Protein AF-A0A937QEG1-F1 (afdb_monomer_lite)

Foldseek 3Di:
DDPVLLVVLVVLVVVLVVLVVVLPDPDDDDDDPDDDDDDPCLLVVCCVPPNDVVSVVVVVVVVNVVSVVVSVVSCCVSQVDPVSVVVSVVVVVVVVVD

Secondary structure (DSSP, 8-state):
--HHHHHHHHHHHHHHHHHHHHHH--S-PPPPSSPPP--HHHHHHHHHHHHHHHHHHHHHHHHHHHHHHHHHHHHHHHT-SHHHHHHHHHHHHHHTT-

Structure (mmCIF, N/CA/C/O backbone):
data_AF-A0A937QEG1-F1
#
_entry.id   AF-A0A937QEG1-F1
#
loop_
_atom_site.group_PDB
_atom_site.id
_atom_site.type_symbol
_atom_site.label_atom_id
_atom_site.label_alt_id
_atom_site.label_comp_id
_atom_site.label_asym_id
_atom_site.label_entity_id
_atom_site.label_seq_id
_atom_site.pdbx_PDB_ins_code
_atom_site.Cartn_x
_atom_site.Cartn_y
_atom_site.Cartn_z
_atom_site.occupancy
_atom_site.B_iso_or_equiv
_atom_site.auth_seq_id
_atom_site.auth_comp_id
_atom_site.auth_asym_id
_atom_site.auth_atom_id
_atom_site.pdbx_PDB_model_num
ATOM 1 N N . MET A 1 1 ? -18.423 -7.063 17.776 1.00 83.50 1 MET A N 1
ATOM 2 C CA . MET A 1 1 ? -17.177 -7.464 17.111 1.00 83.50 1 MET A CA 1
ATOM 3 C C . MET A 1 1 ? -16.708 -8.728 17.783 1.00 83.50 1 MET A C 1
ATOM 5 O O . MET A 1 1 ? -16.552 -8.719 19.002 1.00 83.50 1 MET A O 1
ATOM 9 N N . ASP A 1 2 ? -16.607 -9.807 17.023 1.00 92.31 2 ASP A N 1
ATOM 10 C CA . ASP A 1 2 ? -15.999 -11.039 17.514 1.00 92.31 2 ASP A CA 1
ATOM 11 C C . ASP A 1 2 ? -14.464 -10.904 17.567 1.00 92.31 2 ASP A C 1
ATOM 13 O O . ASP A 1 2 ? -13.883 -9.916 17.107 1.00 92.31 2 ASP A O 1
ATOM 17 N N . GLU A 1 3 ? -13.802 -11.872 18.198 1.00 93.00 3 GLU A N 1
ATOM 18 C CA . GLU A 1 3 ? -12.354 -11.820 18.419 1.00 93.00 3 GLU A CA 1
ATOM 19 C C . GLU A 1 3 ? -11.556 -11.976 17.113 1.00 93.00 3 GLU A C 1
ATOM 21 O O . GLU A 1 3 ? -10.449 -11.454 16.988 1.00 93.00 3 GLU A O 1
ATOM 26 N N . GLU A 1 4 ? -12.116 -12.656 16.114 1.00 94.31 4 GLU A N 1
ATOM 27 C CA . GLU A 1 4 ? -11.478 -12.857 14.814 1.00 94.31 4 GLU A CA 1
ATOM 28 C C . GLU A 1 4 ? -11.488 -11.559 13.991 1.00 94.31 4 GLU A C 1
ATOM 30 O O . GLU A 1 4 ? -10.447 -11.116 13.499 1.00 94.31 4 GLU A O 1
ATOM 35 N N . GLU A 1 5 ? -12.640 -10.891 13.925 1.00 93.44 5 GLU A N 1
ATOM 36 C CA . GLU A 1 5 ? -12.824 -9.574 13.325 1.00 93.44 5 GLU A C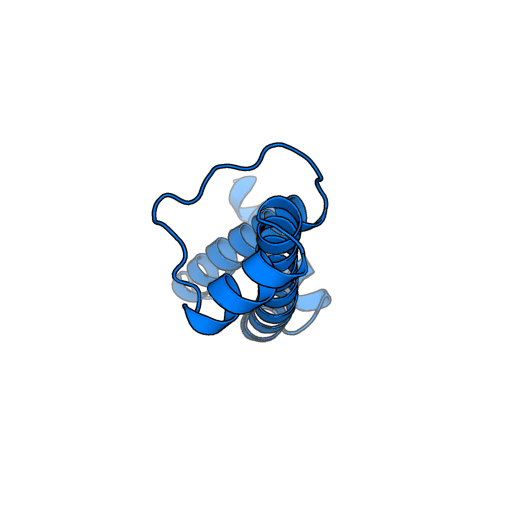A 1
ATOM 37 C C . GLU A 1 5 ? -11.935 -8.532 14.015 1.00 93.44 5 GLU A C 1
ATOM 39 O O . GLU A 1 5 ? -11.279 -7.738 13.334 1.00 93.44 5 GLU A O 1
ATOM 44 N N . TYR A 1 6 ? -11.857 -8.557 15.352 1.00 95.19 6 TYR A N 1
ATOM 45 C CA . TYR A 1 6 ? -10.976 -7.666 16.107 1.00 95.19 6 TYR A CA 1
ATOM 46 C C . TYR A 1 6 ? -9.510 -7.856 15.719 1.00 95.19 6 TYR A C 1
ATOM 48 O O . TYR A 1 6 ? -8.836 -6.885 15.368 1.00 95.19 6 TYR A O 1
ATOM 56 N N . ASN A 1 7 ? -9.015 -9.096 15.753 1.00 95.12 7 ASN A N 1
ATOM 57 C CA . ASN A 1 7 ? -7.618 -9.393 15.449 1.00 95.12 7 ASN A CA 1
ATOM 58 C C . ASN A 1 7 ? -7.259 -8.999 14.014 1.00 95.12 7 ASN A C 1
ATOM 60 O O . ASN A 1 7 ? -6.218 -8.375 13.791 1.00 95.12 7 ASN A O 1
ATOM 64 N N . ARG A 1 8 ? -8.148 -9.277 13.051 1.00 96.44 8 ARG A N 1
ATOM 65 C CA . ARG A 1 8 ? -7.973 -8.854 11.657 1.00 96.44 8 ARG A CA 1
ATOM 66 C C . ARG A 1 8 ? -7.870 -7.331 11.543 1.00 96.44 8 ARG A C 1
ATOM 68 O O . ARG A 1 8 ? -6.874 -6.822 11.026 1.00 96.44 8 ARG A O 1
ATOM 75 N N . LYS A 1 9 ? -8.849 -6.594 12.078 1.00 96.44 9 LYS A N 1
ATOM 76 C CA . LYS A 1 9 ? -8.864 -5.121 12.035 1.00 96.44 9 LYS A CA 1
ATOM 77 C C . LYS A 1 9 ? -7.681 -4.504 12.771 1.00 96.44 9 LYS A C 1
ATOM 79 O O . LYS A 1 9 ? -7.149 -3.490 12.328 1.00 96.44 9 LYS A O 1
ATOM 84 N N . TYR A 1 10 ? -7.224 -5.118 13.860 1.00 96.62 10 TYR A N 1
ATOM 85 C CA . TYR A 1 10 ? -6.062 -4.649 14.609 1.00 96.62 10 TYR A CA 1
ATOM 86 C C . TYR A 1 10 ? -4.769 -4.773 13.796 1.00 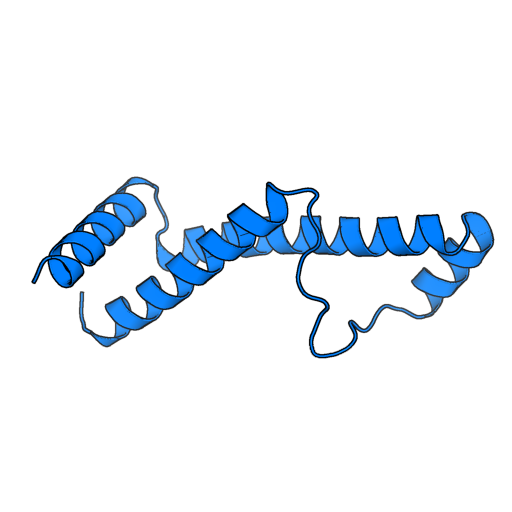96.62 10 TYR A C 1
ATOM 88 O O . TYR A 1 10 ? -3.978 -3.828 13.742 1.00 96.62 10 TYR A O 1
ATOM 96 N N . VAL A 1 11 ? -4.566 -5.900 13.107 1.00 96.88 11 VAL A N 1
ATOM 97 C CA . VAL A 1 11 ? -3.428 -6.079 12.193 1.00 96.88 11 VAL A CA 1
ATOM 98 C C . VAL A 1 11 ? -3.492 -5.066 11.050 1.00 96.88 11 VAL A C 1
ATOM 100 O O . VAL A 1 11 ? -2.499 -4.385 10.785 1.00 96.88 11 VAL A O 1
ATOM 103 N N . HIS A 1 12 ? -4.656 -4.895 10.422 1.00 97.25 12 HIS A N 1
ATOM 104 C CA . HIS A 1 12 ? -4.828 -3.936 9.331 1.00 97.25 12 HIS A CA 1
ATOM 105 C C . HIS A 1 12 ? -4.622 -2.483 9.774 1.00 97.25 12 HIS A C 1
ATOM 107 O O . HIS A 1 12 ? -3.957 -1.725 9.071 1.00 97.25 12 HIS A O 1
ATOM 113 N N . LEU A 1 13 ? -5.074 -2.105 10.972 1.00 96.88 13 LEU A N 1
ATOM 114 C CA . LEU A 1 13 ? -4.795 -0.791 11.557 1.00 96.88 13 LEU A CA 1
ATOM 115 C C . LEU A 1 13 ? -3.286 -0.536 11.688 1.00 96.88 13 LEU A C 1
ATOM 117 O O . LEU A 1 13 ? -2.804 0.549 11.361 1.00 96.88 13 LEU A O 1
ATOM 121 N N . ARG A 1 14 ? -2.523 -1.534 12.153 1.00 96.25 14 ARG A N 1
ATOM 122 C CA . ARG A 1 14 ? -1.061 -1.423 12.284 1.00 96.25 14 ARG A CA 1
ATOM 123 C C . ARG A 1 14 ? -0.368 -1.309 10.929 1.00 96.25 14 ARG A C 1
ATOM 125 O O . ARG A 1 14 ? 0.578 -0.535 10.808 1.00 96.25 14 ARG A O 1
ATOM 132 N N . ILE A 1 15 ? -0.843 -2.051 9.931 1.00 95.94 15 ILE A N 1
ATOM 133 C CA . ILE A 1 15 ? -0.344 -1.966 8.554 1.00 95.94 15 ILE A CA 1
ATOM 134 C C . ILE A 1 15 ? -0.591 -0.563 7.989 1.00 95.94 15 ILE A C 1
ATOM 136 O O . ILE A 1 15 ? 0.356 0.076 7.539 1.00 95.94 15 ILE A O 1
ATOM 140 N N . LEU A 1 16 ? -1.822 -0.047 8.081 1.00 95.81 16 LEU A N 1
ATOM 141 C CA . LEU A 1 16 ? -2.167 1.300 7.613 1.00 95.81 16 LEU A CA 1
ATOM 142 C C . LEU A 1 16 ? -1.302 2.372 8.283 1.00 95.81 16 LEU A C 1
ATOM 144 O O . LEU A 1 16 ? -0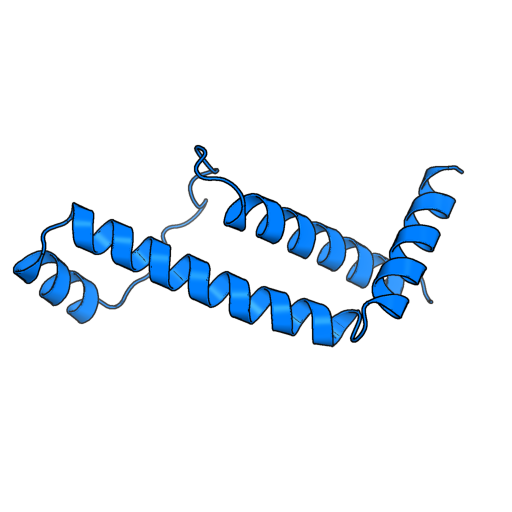.781 3.254 7.603 1.00 95.81 16 LEU A O 1
ATOM 148 N N . LYS A 1 17 ? -1.079 2.257 9.598 1.00 93.88 17 LYS A N 1
ATOM 149 C CA . LYS A 1 17 ? -0.189 3.164 10.330 1.00 93.88 17 LYS A CA 1
ATOM 150 C C . LYS A 1 17 ? 1.249 3.114 9.800 1.00 93.88 17 LYS A C 1
ATOM 152 O O . LYS A 1 17 ? 1.846 4.160 9.573 1.00 93.88 17 LYS A O 1
ATOM 157 N N . SER A 1 18 ? 1.790 1.920 9.566 1.00 92.19 18 SER A N 1
ATOM 158 C CA . SER A 1 18 ? 3.146 1.761 9.027 1.00 92.19 18 SER A CA 1
ATOM 159 C C . SER A 1 18 ? 3.288 2.345 7.617 1.00 92.19 18 SER A C 1
ATOM 161 O O . SER A 1 18 ? 4.304 2.968 7.318 1.00 92.19 18 SER A O 1
ATOM 163 N N . ILE A 1 19 ? 2.273 2.198 6.759 1.00 92.94 19 ILE A N 1
ATOM 164 C CA . ILE A 1 19 ? 2.266 2.810 5.420 1.00 92.94 19 ILE A CA 1
ATOM 165 C C . ILE A 1 19 ? 2.199 4.333 5.525 1.00 92.94 19 ILE A C 1
ATOM 167 O O . ILE A 1 19 ? 2.924 5.024 4.816 1.00 92.94 19 ILE A O 1
ATOM 171 N N . GLN A 1 20 ? 1.368 4.868 6.424 1.00 91.00 20 GLN A N 1
ATOM 172 C CA . GLN A 1 20 ? 1.286 6.309 6.658 1.00 91.00 20 GLN A CA 1
ATOM 173 C C . GLN A 1 20 ? 2.643 6.885 7.090 1.00 91.00 20 GLN A C 1
ATOM 175 O O . GLN A 1 20 ? 3.054 7.929 6.584 1.00 91.00 20 GLN A O 1
ATOM 180 N N . GLU A 1 21 ? 3.359 6.198 7.983 1.00 90.12 21 GLU A N 1
ATOM 181 C CA . GLU A 1 21 ? 4.719 6.564 8.401 1.00 90.12 21 GLU A CA 1
ATOM 182 C C . GLU A 1 21 ? 5.706 6.514 7.222 1.00 90.12 21 GLU A C 1
ATOM 184 O O . GLU A 1 21 ? 6.452 7.474 7.010 1.00 90.12 21 GLU A O 1
ATOM 189 N N . TYR A 1 22 ? 5.657 5.457 6.403 1.00 88.06 22 TYR A N 1
ATOM 190 C CA . TYR A 1 22 ? 6.479 5.320 5.195 1.00 88.06 22 TYR A CA 1
ATOM 191 C C . TYR A 1 22 ? 6.229 6.447 4.181 1.00 88.06 22 TYR A C 1
ATOM 193 O O . TYR A 1 22 ? 7.165 7.016 3.631 1.00 88.06 22 TYR A O 1
ATOM 201 N N . LEU A 1 23 ? 4.967 6.809 3.939 1.00 89.12 23 LEU A N 1
ATOM 202 C CA . LEU A 1 23 ? 4.614 7.853 2.973 1.00 89.12 23 LEU A CA 1
ATOM 203 C C . LEU A 1 23 ? 4.924 9.270 3.476 1.00 89.12 23 LEU A C 1
ATOM 205 O O . LEU A 1 23 ? 5.092 10.163 2.644 1.00 89.12 23 LEU A O 1
ATOM 209 N N . SER A 1 24 ? 4.995 9.476 4.796 1.00 85.69 24 SER A N 1
ATOM 210 C CA . SER A 1 24 ? 5.223 10.791 5.419 1.00 85.69 24 SER A CA 1
ATOM 211 C C . SER A 1 24 ? 6.695 11.124 5.667 1.00 85.69 24 SER A C 1
ATOM 213 O O . SER A 1 24 ? 7.004 12.264 6.007 1.00 85.69 24 SER A O 1
ATOM 215 N N . SER A 1 25 ? 7.599 10.151 5.560 1.00 76.12 25 SER A N 1
ATOM 216 C CA . SER A 1 25 ? 9.011 10.321 5.903 1.00 76.12 25 SER A CA 1
ATOM 217 C C . SER A 1 25 ? 9.914 10.215 4.673 1.00 76.12 25 SER A C 1
ATOM 219 O O . SER A 1 25 ? 9.708 9.376 3.802 1.00 76.12 25 SER A O 1
ATOM 221 N N . ASP A 1 26 ? 10.941 11.067 4.627 1.00 62.91 26 ASP A N 1
ATOM 222 C CA . ASP A 1 26 ? 12.056 10.981 3.667 1.00 62.91 26 ASP A CA 1
ATOM 223 C C . ASP A 1 26 ? 13.271 10.245 4.278 1.00 62.91 26 ASP A C 1
ATOM 225 O O . ASP A 1 26 ? 14.395 10.363 3.798 1.00 62.91 26 ASP A O 1
ATOM 229 N N . SER A 1 27 ? 13.071 9.529 5.392 1.00 56.47 27 SER A N 1
ATOM 230 C CA . SER A 1 27 ? 14.135 8.883 6.170 1.00 56.47 27 SER A CA 1
ATOM 231 C C . SER A 1 27 ? 14.479 7.476 5.680 1.00 56.47 27 SER A C 1
ATOM 233 O O . SER A 1 27 ? 13.635 6.806 5.088 1.00 56.47 27 SER A O 1
ATOM 235 N N . ASP A 1 28 ? 15.677 6.999 6.038 1.00 60.00 28 ASP A N 1
ATOM 236 C CA . ASP A 1 28 ? 16.155 5.631 5.802 1.00 60.00 28 ASP A CA 1
ATOM 237 C C . ASP A 1 28 ? 15.181 4.584 6.364 1.00 60.00 28 ASP A C 1
ATOM 239 O O . ASP A 1 28 ? 15.137 4.293 7.563 1.00 60.00 28 ASP A O 1
ATOM 243 N N . MET A 1 29 ? 14.371 4.025 5.470 1.00 66.50 29 MET A N 1
ATOM 244 C CA . MET A 1 29 ? 13.448 2.937 5.761 1.00 66.50 29 MET A CA 1
ATOM 245 C C . MET A 1 29 ? 14.149 1.584 5.588 1.00 66.50 29 MET A C 1
ATOM 247 O O . MET A 1 29 ? 15.128 1.478 4.845 1.00 66.50 29 MET A O 1
ATOM 251 N N . PRO A 1 30 ? 13.653 0.518 6.241 1.00 70.62 30 PRO A N 1
ATOM 252 C CA . PRO A 1 30 ? 14.230 -0.812 6.098 1.00 70.62 30 PRO A CA 1
ATOM 253 C C . PRO A 1 30 ? 14.233 -1.268 4.633 1.00 70.62 30 PRO A C 1
ATOM 255 O O . PRO A 1 30 ? 13.217 -1.166 3.942 1.00 70.62 30 PRO A O 1
ATOM 258 N N . THR A 1 31 ? 15.355 -1.820 4.164 1.00 70.50 31 THR A N 1
ATOM 259 C CA . THR A 1 31 ? 15.424 -2.471 2.850 1.00 70.50 31 THR A CA 1
ATOM 260 C C . THR A 1 31 ? 14.505 -3.693 2.822 1.00 70.50 31 THR A C 1
ATOM 262 O O . THR A 1 31 ? 14.382 -4.421 3.811 1.00 70.50 31 THR A O 1
ATOM 265 N N . ALA A 1 32 ? 13.866 -3.937 1.677 1.00 73.88 32 ALA A N 1
ATOM 266 C CA . ALA A 1 32 ? 13.030 -5.113 1.487 1.00 73.88 32 ALA A CA 1
ATOM 267 C C . ALA A 1 32 ? 13.810 -6.406 1.780 1.00 73.88 32 ALA A C 1
ATOM 269 O O . ALA A 1 32 ? 14.948 -6.578 1.344 1.00 73.88 32 ALA A O 1
ATOM 270 N N . VAL A 1 33 ? 13.164 -7.340 2.483 1.00 77.81 33 VAL A N 1
ATOM 271 C CA . VAL A 1 33 ? 13.748 -8.654 2.813 1.00 77.81 33 VAL A CA 1
ATOM 272 C C . VAL A 1 33 ? 14.000 -9.486 1.549 1.00 77.81 33 VAL A C 1
ATOM 274 O O . VAL A 1 33 ? 14.912 -10.309 1.517 1.00 77.81 33 VAL A O 1
ATOM 277 N N . TYR A 1 34 ? 13.207 -9.262 0.496 1.00 77.44 34 TYR A N 1
ATOM 278 C CA . TYR A 1 34 ? 13.355 -9.907 -0.805 1.00 77.44 34 TYR A CA 1
ATOM 279 C C . TYR A 1 34 ? 13.283 -8.871 -1.940 1.00 77.44 34 TYR A C 1
ATOM 281 O O . TYR A 1 34 ? 12.481 -7.938 -1.838 1.00 77.44 34 TYR A O 1
ATOM 289 N N . PRO A 1 35 ? 14.072 -9.023 -3.024 1.00 81.69 35 PRO A N 1
ATOM 290 C CA . PRO A 1 35 ? 14.065 -8.083 -4.140 1.00 81.69 35 PRO A CA 1
ATOM 291 C C . PRO A 1 35 ? 12.695 -7.953 -4.811 1.00 81.69 35 PRO A C 1
ATOM 293 O O . PRO A 1 35 ? 12.000 -8.943 -5.056 1.00 81.69 35 PRO A O 1
ATOM 296 N N . ILE A 1 36 ? 12.338 -6.723 -5.177 1.00 82.81 36 ILE A N 1
ATOM 297 C CA . ILE A 1 36 ? 11.155 -6.454 -5.994 1.00 82.81 36 ILE A CA 1
ATOM 298 C C . ILE A 1 36 ? 11.481 -6.822 -7.443 1.00 82.81 36 ILE A C 1
ATOM 300 O O . ILE A 1 36 ? 12.499 -6.401 -7.990 1.00 82.81 36 ILE A O 1
ATOM 304 N N . LYS A 1 37 ? 10.607 -7.612 -8.072 1.00 88.50 37 LYS A N 1
ATOM 305 C CA . LYS A 1 37 ? 10.709 -7.926 -9.501 1.00 88.50 37 LYS A CA 1
ATOM 306 C C . LYS A 1 37 ? 10.078 -6.799 -10.311 1.00 88.50 37 LYS A C 1
ATOM 308 O O . LYS A 1 37 ? 8.926 -6.446 -10.071 1.00 88.50 37 LYS A O 1
ATOM 313 N N . VAL A 1 38 ? 10.822 -6.278 -11.277 1.00 88.88 38 VAL A N 1
ATOM 314 C CA . VAL A 1 38 ? 10.402 -5.186 -12.164 1.00 88.88 38 VAL A CA 1
ATOM 315 C C . VAL A 1 38 ? 10.530 -5.669 -13.614 1.00 88.88 38 VAL A C 1
ATOM 317 O O . VAL A 1 38 ? 11.428 -6.466 -13.880 1.00 88.88 38 VAL A O 1
ATOM 320 N N . PRO A 1 39 ? 9.649 -5.254 -14.545 1.00 93.38 39 PRO A N 1
ATOM 321 C CA . PRO A 1 39 ? 9.759 -5.648 -15.948 1.00 93.38 39 PRO A CA 1
ATOM 322 C C . PRO A 1 39 ? 11.096 -5.237 -16.579 1.00 93.38 39 PRO A C 1
ATOM 324 O O . PRO A 1 39 ? 11.490 -4.073 -16.492 1.00 93.38 39 PRO A O 1
ATOM 327 N N . ASP A 1 40 ? 11.745 -6.181 -17.263 1.00 93.56 40 ASP A N 1
ATOM 328 C CA . ASP A 1 40 ? 13.079 -5.990 -17.846 1.00 93.56 40 ASP A CA 1
ATOM 329 C C . ASP A 1 40 ? 13.112 -4.844 -18.863 1.00 93.56 40 ASP A C 1
ATOM 331 O O . ASP A 1 40 ? 14.000 -3.998 -18.806 1.00 93.56 40 ASP A O 1
ATOM 335 N N . ASP A 1 41 ? 12.112 -4.759 -19.746 1.00 95.50 41 ASP A N 1
ATOM 336 C CA . ASP A 1 41 ? 12.034 -3.690 -20.747 1.00 95.50 41 ASP A CA 1
ATOM 337 C C . ASP A 1 41 ? 11.879 -2.311 -20.103 1.00 95.50 41 ASP A C 1
ATOM 339 O O . ASP A 1 41 ? 12.486 -1.348 -20.561 1.00 95.50 41 ASP A O 1
ATOM 343 N N . LEU A 1 42 ? 11.114 -2.199 -19.011 1.00 91.75 42 LEU A N 1
ATOM 344 C CA . LEU A 1 42 ? 10.989 -0.936 -18.283 1.00 91.75 42 LEU A CA 1
ATOM 345 C C . LEU A 1 42 ? 12.351 -0.518 -17.722 1.00 91.75 42 LEU A C 1
ATOM 347 O O . LEU A 1 42 ? 12.784 0.611 -17.940 1.00 91.75 42 LEU A O 1
ATOM 351 N N . LEU A 1 43 ? 13.037 -1.441 -17.041 1.00 92.31 43 LEU A N 1
ATOM 352 C CA . LEU A 1 43 ? 14.364 -1.184 -16.487 1.00 92.31 43 LEU A CA 1
ATOM 353 C C . LEU A 1 43 ? 15.355 -0.793 -17.580 1.00 92.31 43 LEU A C 1
ATOM 355 O O . LEU A 1 43 ? 16.050 0.211 -17.443 1.00 92.31 43 LEU A O 1
ATOM 359 N N . TYR A 1 44 ? 15.407 -1.562 -18.665 1.00 94.31 44 TYR A N 1
ATOM 360 C CA . TYR A 1 44 ? 16.355 -1.356 -19.749 1.00 94.31 44 TYR A CA 1
ATOM 361 C C . TYR A 1 44 ? 16.137 -0.014 -20.450 1.00 94.31 44 TYR A C 1
ATOM 363 O O . TYR A 1 44 ? 17.081 0.763 -20.599 1.00 94.31 44 TYR A O 1
ATOM 371 N N . GLN A 1 45 ? 14.895 0.283 -20.841 1.00 95.38 45 GLN A N 1
ATOM 372 C CA . GLN A 1 45 ? 14.577 1.503 -21.581 1.00 95.38 45 GLN A CA 1
ATOM 373 C C . GLN A 1 45 ? 14.793 2.749 -20.716 1.00 95.38 45 GLN A C 1
ATOM 375 O O . GLN A 1 45 ? 15.442 3.693 -21.160 1.00 95.38 45 GLN A O 1
ATOM 380 N N . VAL A 1 46 ? 14.318 2.750 -19.465 1.00 94.56 46 VAL A N 1
ATOM 381 C CA . VAL A 1 46 ? 14.457 3.920 -18.580 1.00 94.56 46 VAL A CA 1
ATOM 382 C C . VAL A 1 46 ? 15.913 4.118 -18.164 1.00 94.56 46 VAL A C 1
ATOM 384 O O . VAL A 1 46 ? 16.411 5.239 -18.229 1.00 94.56 46 VAL A O 1
ATOM 387 N N . THR A 1 47 ? 16.643 3.044 -17.848 1.00 95.56 47 THR A N 1
ATOM 388 C CA . THR A 1 47 ? 18.073 3.157 -17.510 1.00 95.56 47 THR A CA 1
ATOM 389 C C . THR A 1 47 ? 18.876 3.677 -18.696 1.00 95.56 47 THR A C 1
ATOM 391 O O . THR A 1 47 ? 19.757 4.516 -18.515 1.00 95.56 47 THR A O 1
ATOM 394 N N . GLY A 1 48 ? 18.570 3.209 -19.910 1.00 95.56 48 GLY A N 1
ATOM 395 C CA . GLY A 1 48 ? 19.230 3.667 -21.130 1.00 95.56 48 GLY A CA 1
ATOM 396 C C . GLY A 1 48 ? 18.975 5.144 -21.448 1.00 95.56 48 GLY A C 1
ATOM 397 O O . GLY A 1 48 ? 19.861 5.803 -21.988 1.00 95.56 48 GLY A O 1
ATOM 398 N N . LEU A 1 49 ? 17.794 5.666 -21.102 1.00 95.31 49 LEU A N 1
ATOM 399 C CA . LEU A 1 49 ? 17.396 7.049 -21.382 1.00 95.31 49 LEU A CA 1
ATOM 400 C C . LEU A 1 49 ? 17.804 8.037 -20.279 1.00 95.31 49 LEU A C 1
ATOM 402 O O . LEU A 1 49 ? 18.265 9.134 -20.584 1.00 95.31 49 LEU A O 1
ATOM 406 N N . GLU A 1 50 ? 17.632 7.662 -19.012 1.00 93.62 50 GLU A N 1
ATOM 407 C CA . GLU A 1 50 ? 17.698 8.583 -17.866 1.00 93.62 50 GLU A CA 1
ATOM 408 C C . GLU A 1 50 ? 18.744 8.191 -16.811 1.00 93.62 50 GLU A C 1
ATOM 410 O O . GLU A 1 50 ? 18.967 8.930 -15.846 1.00 93.62 50 GLU A O 1
ATOM 415 N N . GLY A 1 51 ? 19.406 7.045 -16.986 1.00 94.19 51 GLY A N 1
ATOM 416 C CA . GLY A 1 51 ? 20.401 6.518 -16.058 1.00 94.19 51 GLY A CA 1
ATOM 417 C C . GLY A 1 51 ? 19.810 5.750 -14.871 1.00 94.19 51 GLY A C 1
ATOM 418 O O . GLY A 1 51 ? 18.602 5.729 -14.620 1.00 94.19 51 GLY A O 1
ATOM 419 N N . ALA A 1 52 ? 20.696 5.089 -14.122 1.00 92.50 52 ALA A N 1
ATOM 420 C CA . ALA A 1 52 ? 20.316 4.189 -13.033 1.00 92.50 52 ALA A CA 1
ATOM 421 C C . ALA A 1 52 ? 19.635 4.914 -11.858 1.00 92.50 52 ALA A C 1
ATOM 423 O O . ALA A 1 52 ? 18.650 4.413 -11.328 1.00 92.50 52 ALA A O 1
ATOM 424 N N . GLU A 1 53 ? 20.112 6.105 -11.480 1.00 91.94 53 GLU A N 1
ATOM 425 C CA . GLU A 1 53 ? 19.542 6.875 -10.363 1.00 91.94 53 GLU A CA 1
ATOM 426 C C . GLU A 1 53 ? 18.098 7.315 -10.648 1.00 91.94 53 GLU A C 1
ATOM 428 O O . GLU A 1 53 ? 17.221 7.186 -9.796 1.00 91.94 53 GLU A O 1
ATOM 433 N N . SER A 1 54 ? 17.829 7.808 -11.860 1.00 91.62 54 SER A N 1
ATOM 434 C CA . SER A 1 54 ? 16.480 8.204 -12.278 1.00 91.62 54 SER A CA 1
ATOM 435 C C . SER A 1 54 ? 15.542 6.999 -12.345 1.00 91.62 54 SER A C 1
ATOM 437 O O . SER A 1 54 ? 14.397 7.078 -11.903 1.00 91.62 54 SER A O 1
ATOM 439 N N . THR A 1 55 ? 16.049 5.857 -12.822 1.00 93.31 55 THR A N 1
ATOM 440 C CA . THR A 1 55 ? 15.298 4.594 -12.860 1.00 93.31 55 THR A CA 1
ATOM 441 C C . THR A 1 55 ? 14.913 4.128 -11.458 1.00 93.31 55 THR A C 1
ATOM 443 O O . THR A 1 55 ? 13.762 3.767 -11.222 1.00 93.31 55 THR A O 1
ATOM 446 N N . ASP A 1 56 ? 15.847 4.179 -10.510 1.00 90.06 56 ASP A N 1
ATOM 447 C CA . ASP A 1 56 ? 15.600 3.824 -9.112 1.00 90.06 56 ASP A CA 1
ATOM 448 C C . ASP A 1 56 ? 14.534 4.735 -8.477 1.00 90.06 56 ASP A C 1
ATOM 450 O O . ASP A 1 56 ? 13.531 4.257 -7.937 1.00 90.06 56 ASP A O 1
ATOM 454 N N . LYS A 1 57 ? 14.660 6.057 -8.664 1.00 90.69 57 LYS A N 1
ATOM 455 C CA . LYS A 1 57 ? 13.649 7.036 -8.228 1.00 90.69 57 LYS A CA 1
ATOM 456 C C . LYS A 1 57 ? 12.271 6.757 -8.827 1.00 90.69 57 LYS A C 1
ATOM 458 O O . LYS A 1 57 ? 11.268 6.864 -8.118 1.00 90.69 57 LYS A O 1
ATOM 463 N N . LEU A 1 58 ? 12.203 6.377 -10.104 1.00 92.62 58 LEU A N 1
ATOM 464 C CA . LEU A 1 58 ? 10.951 6.011 -10.764 1.00 92.62 58 LEU A CA 1
ATOM 465 C C . LEU A 1 58 ? 10.317 4.769 -10.123 1.00 92.62 58 LEU A C 1
ATOM 467 O O . LEU A 1 58 ? 9.118 4.774 -9.850 1.00 92.62 58 LEU A O 1
ATOM 471 N N . ILE A 1 59 ? 11.100 3.725 -9.840 1.00 91.88 59 ILE A N 1
ATOM 472 C CA . ILE A 1 59 ? 10.605 2.505 -9.181 1.00 91.88 59 ILE A CA 1
ATOM 473 C C . ILE A 1 59 ? 10.054 2.835 -7.793 1.00 91.88 59 ILE A C 1
ATOM 475 O O . ILE A 1 59 ? 8.940 2.426 -7.457 1.00 91.88 59 ILE A O 1
ATOM 479 N N . HIS A 1 60 ? 10.788 3.625 -7.008 1.00 89.75 60 HIS A N 1
ATOM 480 C CA . HIS A 1 60 ? 10.326 4.092 -5.704 1.00 89.75 60 HIS A CA 1
ATOM 481 C C . HIS A 1 60 ? 9.035 4.911 -5.806 1.00 89.75 60 HIS A C 1
ATOM 483 O O . HIS A 1 60 ? 8.123 4.732 -4.996 1.00 89.75 60 HIS A O 1
ATOM 489 N N . HIS A 1 61 ? 8.918 5.770 -6.818 1.00 91.31 61 HIS A N 1
ATOM 490 C CA . HIS A 1 61 ? 7.707 6.544 -7.061 1.00 91.31 61 HIS A CA 1
ATOM 491 C C . HIS A 1 61 ? 6.506 5.650 -7.401 1.00 91.31 61 HIS A C 1
ATOM 493 O O . HIS A 1 61 ? 5.449 5.787 -6.784 1.00 91.31 61 HIS A O 1
ATOM 499 N N . ILE A 1 62 ? 6.677 4.688 -8.315 1.00 93.44 62 ILE A N 1
ATOM 500 C CA . ILE A 1 62 ? 5.645 3.701 -8.669 1.00 93.44 62 ILE A CA 1
ATOM 501 C C . ILE A 1 62 ? 5.207 2.918 -7.426 1.00 93.44 62 ILE A C 1
ATOM 503 O O . ILE A 1 62 ? 4.010 2.729 -7.203 1.00 93.44 62 ILE A O 1
ATOM 507 N N . PHE A 1 63 ? 6.159 2.498 -6.591 1.00 91.31 63 PHE A N 1
ATOM 508 C CA . PHE A 1 63 ? 5.862 1.772 -5.362 1.00 91.31 63 PHE A CA 1
ATOM 509 C C . PHE A 1 63 ? 5.068 2.623 -4.361 1.00 91.31 63 PHE A C 1
ATOM 511 O O . PHE A 1 63 ? 4.058 2.152 -3.839 1.00 91.31 63 PHE A O 1
ATOM 518 N N . ARG A 1 64 ? 5.452 3.891 -4.143 1.00 91.62 64 ARG A N 1
ATOM 519 C CA . ARG A 1 64 ? 4.697 4.831 -3.290 1.00 91.62 64 ARG A CA 1
ATOM 520 C C . ARG A 1 64 ? 3.271 5.032 -3.800 1.00 91.62 64 ARG A C 1
ATOM 522 O O . ARG A 1 64 ? 2.342 4.955 -3.005 1.00 91.62 64 ARG A O 1
ATOM 529 N N . LEU A 1 65 ? 3.084 5.224 -5.108 1.00 94.88 65 LEU A N 1
ATOM 530 C CA . LEU A 1 65 ? 1.752 5.347 -5.714 1.00 94.88 65 LEU A CA 1
ATOM 531 C C . LEU A 1 65 ? 0.899 4.094 -5.482 1.00 94.88 65 LEU A C 1
ATOM 533 O O . LEU A 1 65 ? -0.258 4.197 -5.075 1.00 94.88 65 LEU A O 1
ATOM 537 N N . GLY A 1 66 ? 1.476 2.913 -5.715 1.00 94.62 66 GLY A N 1
ATOM 538 C CA . GLY A 1 66 ? 0.800 1.640 -5.482 1.00 94.62 66 GLY A CA 1
ATOM 539 C C . GLY A 1 66 ? 0.413 1.444 -4.016 1.00 94.62 66 GLY A C 1
ATOM 540 O O . GLY A 1 66 ? -0.706 1.015 -3.736 1.00 94.62 66 GLY A O 1
ATOM 541 N N . LEU A 1 67 ? 1.300 1.807 -3.086 1.00 93.94 67 LEU A N 1
ATOM 542 C CA . LEU A 1 67 ? 1.023 1.753 -1.652 1.00 93.94 67 LEU A CA 1
ATOM 543 C C . LEU A 1 67 ? -0.121 2.678 -1.245 1.00 93.94 67 LEU A C 1
ATOM 545 O O . LEU A 1 67 ? -0.984 2.223 -0.503 1.00 93.94 67 LEU A O 1
ATOM 549 N N . THR A 1 68 ? -0.168 3.914 -1.751 1.00 95.12 68 THR A N 1
ATOM 550 C CA . THR A 1 68 ? -1.276 4.844 -1.478 1.00 95.12 68 THR A CA 1
ATOM 551 C C . THR A 1 68 ? -2.615 4.259 -1.932 1.00 95.12 68 THR A C 1
ATOM 553 O O . THR A 1 68 ? -3.564 4.181 -1.155 1.00 95.12 68 THR A O 1
ATOM 556 N N . LEU A 1 69 ? -2.686 3.765 -3.173 1.00 96.75 69 LEU A N 1
ATOM 557 C CA . LEU A 1 69 ? -3.913 3.167 -3.710 1.00 96.75 69 LEU A CA 1
ATOM 558 C C . LEU A 1 69 ? -4.342 1.924 -2.921 1.00 96.75 69 LEU A C 1
ATOM 560 O O . LEU A 1 69 ? -5.530 1.708 -2.672 1.00 96.75 69 LEU A O 1
ATOM 564 N N . TRP A 1 70 ? -3.377 1.091 -2.532 1.00 97.19 70 TRP A N 1
ATOM 565 C CA . TRP A 1 70 ? -3.658 -0.107 -1.756 1.00 97.19 70 TRP A CA 1
ATOM 566 C C . TRP A 1 70 ? -4.095 0.218 -0.324 1.00 97.19 70 TRP A C 1
ATOM 568 O O . TRP A 1 70 ? -5.039 -0.405 0.161 1.00 97.19 70 TRP A O 1
ATOM 578 N N . SER A 1 71 ? -3.474 1.202 0.338 1.00 96.38 71 SER A N 1
ATOM 579 C CA . SER A 1 71 ? -3.869 1.618 1.687 1.00 96.38 71 SER A CA 1
ATOM 580 C C . SER A 1 71 ? -5.277 2.194 1.715 1.00 96.38 71 SER A C 1
ATOM 582 O O . SER A 1 71 ? -6.042 1.863 2.618 1.00 96.38 71 SER A O 1
ATOM 584 N N . ASP A 1 72 ? -5.653 2.978 0.703 1.00 96.25 72 ASP A N 1
ATOM 585 C CA . ASP A 1 72 ? -7.006 3.527 0.590 1.00 96.25 72 ASP A CA 1
ATOM 586 C C . ASP A 1 72 ? -8.039 2.410 0.430 1.00 96.25 72 ASP A C 1
ATOM 5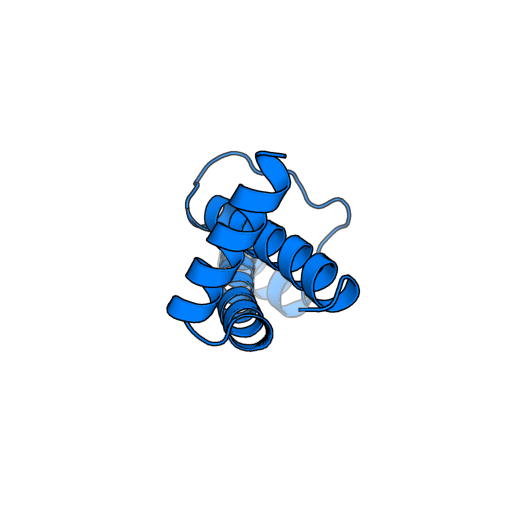88 O O . ASP A 1 72 ? -9.081 2.404 1.090 1.00 96.25 72 ASP A O 1
ATOM 592 N N . LYS A 1 73 ? -7.735 1.414 -0.412 1.00 97.25 73 LYS A N 1
ATOM 593 C CA . LYS A 1 73 ? -8.593 0.241 -0.572 1.00 97.25 73 LYS A CA 1
ATOM 594 C C . LYS A 1 73 ? -8.715 -0.552 0.731 1.00 97.25 73 LYS A C 1
ATOM 596 O O . LYS A 1 73 ? -9.830 -0.838 1.149 1.00 97.25 73 LYS A O 1
ATOM 601 N N . LEU A 1 74 ? -7.596 -0.866 1.388 1.00 97.19 74 LEU A N 1
ATOM 602 C CA . LEU A 1 74 ? -7.586 -1.608 2.653 1.00 97.19 74 LEU A CA 1
ATOM 603 C C . LEU A 1 74 ? -8.388 -0.882 3.742 1.00 97.19 74 LEU A C 1
ATOM 605 O O . LEU A 1 74 ? -9.149 -1.507 4.477 1.00 97.19 74 LEU A O 1
ATOM 609 N N . TYR A 1 75 ? -8.244 0.440 3.831 1.00 97.19 75 TYR A N 1
ATOM 610 C CA . TYR A 1 75 ? -9.023 1.265 4.745 1.00 97.19 75 TYR A CA 1
ATOM 611 C C . TYR A 1 75 ? -10.530 1.166 4.467 1.00 97.19 75 TYR A C 1
ATOM 613 O O . TYR A 1 75 ? -11.317 0.960 5.395 1.00 97.19 75 TYR A O 1
ATOM 621 N N . ASN A 1 76 ? -10.933 1.275 3.200 1.00 97.06 76 ASN A N 1
ATOM 622 C CA . ASN A 1 76 ? -12.337 1.181 2.808 1.00 97.06 76 ASN A CA 1
ATOM 623 C C . ASN A 1 76 ? -12.919 -0.218 3.061 1.00 97.06 76 ASN A C 1
ATOM 625 O O . ASN A 1 76 ? -14.037 -0.321 3.559 1.00 97.06 76 ASN A O 1
ATOM 629 N N . ASP A 1 77 ? -12.159 -1.274 2.768 1.00 96.25 77 ASP A N 1
ATOM 630 C CA . ASP A 1 77 ? -12.597 -2.662 2.938 1.00 96.25 77 ASP A CA 1
ATOM 631 C C . ASP A 1 77 ? -12.772 -3.027 4.428 1.00 96.25 77 ASP A C 1
ATOM 633 O O . ASP A 1 77 ? -13.697 -3.754 4.791 1.00 96.25 77 ASP A O 1
ATOM 637 N N . GLU A 1 78 ? -11.912 -2.510 5.312 1.00 95.88 78 GLU A N 1
ATOM 638 C CA . GLU A 1 78 ? -11.919 -2.886 6.734 1.00 95.88 78 GLU A CA 1
ATOM 639 C C . GLU A 1 78 ? -12.713 -1.934 7.629 1.00 95.88 78 GLU A C 1
ATOM 641 O O . GLU A 1 78 ? -13.382 -2.373 8.569 1.00 95.88 78 GLU A O 1
ATOM 646 N N . PHE A 1 79 ? -12.652 -0.631 7.366 1.00 96.38 79 PHE A N 1
ATOM 647 C CA . PHE A 1 79 ? -13.287 0.387 8.203 1.00 96.38 79 PHE A CA 1
ATOM 648 C C . PHE A 1 79 ? -14.424 1.091 7.469 1.00 96.38 79 PHE A C 1
ATOM 650 O O . PHE A 1 79 ? -15.461 1.352 8.076 1.00 96.38 79 PHE A O 1
ATOM 657 N N . GLY A 1 80 ? -14.262 1.385 6.178 1.00 94.88 80 GLY A N 1
ATOM 658 C CA . GLY A 1 80 ? -15.297 1.969 5.313 1.00 94.88 80 GLY A CA 1
ATOM 659 C C . GLY A 1 80 ? -15.683 3.420 5.623 1.00 94.88 80 GLY A C 1
ATOM 660 O O . GLY A 1 80 ? -16.264 4.093 4.776 1.00 94.88 80 GLY A O 1
ATOM 661 N N . SER A 1 81 ? -15.376 3.926 6.818 1.00 95.62 81 SER A N 1
ATOM 662 C CA . SER A 1 81 ? -15.609 5.312 7.212 1.00 95.62 81 SER A CA 1
ATOM 663 C C . SER A 1 81 ? -14.670 5.745 8.337 1.00 95.62 81 SER A C 1
ATOM 665 O O . SER A 1 81 ? -14.125 4.928 9.088 1.00 95.62 81 SER A O 1
ATOM 667 N N . GLN A 1 82 ? -14.495 7.061 8.478 1.00 95.12 82 GLN A N 1
ATOM 668 C CA . GLN A 1 82 ? -13.675 7.633 9.545 1.00 95.12 82 GLN A CA 1
ATOM 669 C C . GLN A 1 82 ? -14.283 7.339 10.918 1.00 95.12 82 GLN A C 1
ATOM 671 O O . GLN A 1 82 ? -13.558 6.977 11.840 1.00 95.12 82 GLN A O 1
ATOM 676 N N . GLN A 1 83 ? -15.610 7.410 11.025 1.00 96.75 83 GLN A N 1
ATOM 677 C CA . GLN A 1 83 ? -16.329 7.093 12.254 1.00 96.75 83 GLN A CA 1
ATOM 678 C C . GLN A 1 83 ? -16.030 5.661 12.728 1.00 96.75 83 GLN A C 1
ATOM 680 O O . GLN A 1 83 ? -15.661 5.462 13.882 1.00 96.75 83 GLN A O 1
ATOM 685 N N . ASN A 1 84 ? -16.108 4.671 11.834 1.00 96.12 84 ASN A N 1
ATOM 686 C CA . ASN A 1 84 ? -15.855 3.270 12.181 1.00 96.12 84 ASN A CA 1
ATOM 687 C C . ASN A 1 84 ? -14.402 3.036 12.623 1.00 96.12 84 ASN A C 1
ATOM 689 O O . ASN A 1 84 ? -14.140 2.251 13.537 1.00 96.12 84 ASN A O 1
ATOM 693 N N . LEU A 1 85 ? -13.448 3.718 11.980 1.00 96.44 85 LEU A N 1
ATOM 694 C CA . LEU A 1 85 ? -12.043 3.685 12.380 1.00 96.44 85 LEU A CA 1
ATOM 695 C C . LEU A 1 85 ? -11.857 4.266 13.788 1.00 96.44 85 LEU A C 1
ATOM 697 O O . LEU A 1 85 ? -11.192 3.655 14.624 1.00 96.44 85 LEU A O 1
ATOM 701 N N . GLU A 1 86 ? -12.444 5.429 14.066 1.00 96.19 86 GLU A N 1
ATOM 702 C CA . GLU A 1 86 ? -12.357 6.080 15.374 1.00 96.19 86 GLU A CA 1
ATOM 703 C C . GLU A 1 86 ? -12.975 5.215 16.477 1.00 96.19 86 GLU A C 1
ATOM 705 O O . GLU A 1 86 ? -12.346 5.011 17.519 1.00 96.19 86 GLU A O 1
ATOM 710 N N . GLU A 1 87 ? -14.153 4.638 16.233 1.00 96.31 87 GLU A N 1
ATOM 711 C CA . GLU A 1 87 ? -14.807 3.696 17.146 1.00 96.31 87 GLU A CA 1
ATOM 712 C C . GLU A 1 87 ? -13.910 2.485 17.444 1.00 96.31 87 GLU A C 1
ATOM 714 O O . GLU A 1 87 ? -13.730 2.107 18.608 1.00 96.31 87 GLU A O 1
ATOM 719 N N . PHE A 1 88 ? -13.272 1.917 16.415 1.00 96.56 88 PHE A N 1
ATOM 720 C CA . PHE A 1 88 ? -12.342 0.804 16.584 1.00 96.56 88 PHE A CA 1
ATOM 721 C C . PHE A 1 88 ? -11.088 1.200 17.376 1.00 96.56 88 PHE A C 1
ATOM 723 O O . PHE A 1 88 ? -10.667 0.470 18.275 1.00 96.56 88 PHE A O 1
ATOM 730 N N . ILE A 1 89 ? -10.513 2.378 17.120 1.00 95.25 89 ILE A N 1
ATOM 731 C CA . ILE A 1 89 ? -9.365 2.894 17.881 1.00 95.25 89 ILE A CA 1
ATOM 732 C C . ILE A 1 89 ? -9.719 3.049 19.364 1.00 95.25 89 ILE A C 1
ATOM 734 O O . ILE A 1 89 ? -8.907 2.711 20.229 1.00 95.25 89 ILE A O 1
ATOM 738 N N . GLN A 1 90 ? -10.920 3.537 19.686 1.00 95.94 90 GLN A N 1
ATOM 739 C CA . GLN A 1 90 ? -11.366 3.633 21.078 1.00 95.94 90 GLN A CA 1
ATOM 740 C C . GLN A 1 90 ? -11.510 2.254 21.727 1.00 95.94 90 GLN A C 1
ATOM 742 O O . GLN A 1 90 ? -11.138 2.082 22.888 1.00 95.94 90 GLN A O 1
ATOM 747 N N . LEU A 1 91 ? -11.995 1.259 20.983 1.00 94.62 91 LEU A N 1
ATOM 748 C CA . LEU A 1 91 ? -12.079 -0.120 21.459 1.00 94.62 91 LEU A CA 1
ATOM 749 C C . LEU A 1 91 ? -10.686 -0.699 21.762 1.00 94.62 91 LEU A C 1
ATOM 751 O O . LEU A 1 91 ? -10.487 -1.276 22.830 1.00 94.62 91 LEU A O 1
ATOM 755 N N . VAL A 1 92 ? -9.705 -0.482 20.880 1.00 94.56 92 VAL A N 1
ATOM 756 C CA . VAL A 1 92 ? -8.303 -0.882 21.104 1.00 94.56 92 VAL A CA 1
ATOM 757 C C . VAL A 1 92 ? -7.723 -0.207 22.349 1.00 94.56 92 VAL A C 1
ATOM 759 O O . VAL A 1 92 ? -7.090 -0.871 23.165 1.00 94.56 92 VAL A O 1
ATOM 762 N N . LYS A 1 93 ? -7.959 1.098 22.536 1.00 93.19 93 LYS A N 1
ATOM 763 C CA . LYS A 1 93 ? -7.487 1.830 23.724 1.00 93.19 93 LYS A CA 1
ATOM 764 C C . LYS A 1 93 ? -8.057 1.260 25.018 1.00 93.19 93 LYS A C 1
ATOM 766 O O . LYS A 1 93 ? -7.301 1.102 25.966 1.00 93.19 93 LYS A O 1
ATOM 771 N N . LYS A 1 94 ? -9.352 0.931 25.044 1.00 93.44 94 LYS A N 1
ATOM 772 C CA . LYS A 1 94 ? -10.000 0.323 26.215 1.00 93.44 94 LYS A CA 1
ATOM 773 C C . LYS A 1 94 ? -9.379 -1.031 26.563 1.00 93.44 94 LYS A C 1
ATOM 775 O O .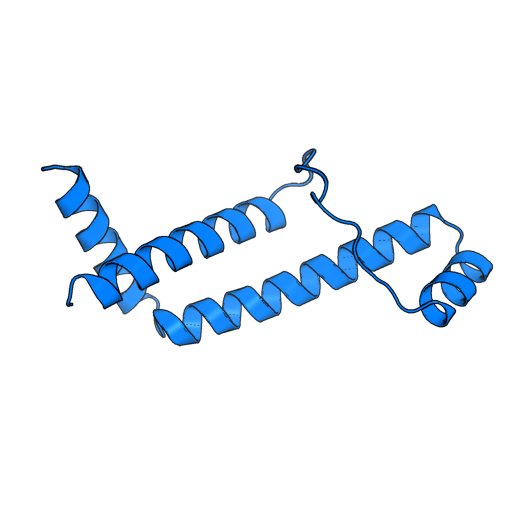 LYS A 1 94 ? -9.012 -1.229 27.710 1.00 93.44 94 LYS A O 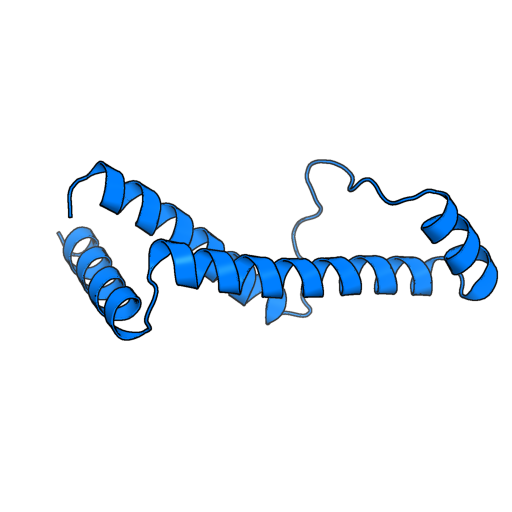1
ATOM 780 N N . ARG A 1 95 ? -9.181 -1.908 25.570 1.00 90.19 95 ARG A N 1
ATOM 781 C CA . ARG A 1 95 ? -8.550 -3.229 25.771 1.00 90.19 95 ARG A CA 1
ATOM 782 C C . ARG A 1 95 ? -7.092 -3.160 26.238 1.00 90.19 95 ARG A C 1
ATOM 784 O O . ARG A 1 95 ? -6.636 -4.089 26.878 1.00 90.19 95 ARG A O 1
ATOM 791 N N . ASN A 1 96 ? -6.370 -2.090 25.903 1.00 85.00 96 ASN A N 1
ATOM 792 C CA . ASN A 1 96 ? -4.975 -1.892 26.318 1.00 85.00 96 ASN A CA 1
ATOM 793 C C . ASN A 1 96 ? -4.829 -1.122 27.649 1.00 85.00 96 ASN A C 1
ATOM 795 O O . ASN A 1 96 ? -3.704 -0.916 28.101 1.00 85.00 96 ASN A O 1
ATOM 799 N N . GLN A 1 97 ? -5.925 -0.595 28.207 1.00 77.88 97 GLN A N 1
ATOM 800 C CA . GLN A 1 97 ? -5.962 0.062 29.523 1.00 77.88 97 GLN A CA 1
ATOM 801 C C . GLN A 1 97 ? -6.393 -0.893 30.649 1.00 77.88 97 GLN A C 1
ATOM 803 O O . GLN A 1 97 ? -6.231 -0.543 31.818 1.00 77.88 97 GLN A O 1
ATOM 808 N N . GLU A 1 98 ? -6.931 -2.060 30.290 1.00 49.19 98 GLU A N 1
ATOM 809 C CA . GLU A 1 98 ? -7.049 -3.252 31.144 1.00 49.19 98 GLU A CA 1
ATOM 810 C C . GLU A 1 98 ? -5.729 -4.038 31.149 1.00 49.19 98 GLU A C 1
ATOM 812 O O . GLU A 1 98 ? -5.403 -4.608 32.216 1.00 49.19 98 GLU A O 1
#

pLDDT: mean 90.46, std 9.41, range [49.19, 97.25]

Sequence (98 aa):
MDEEEYNRKYVHLRILKSIQEYLSSDSDMPTAVYPIKVPDDLLYQVTGLEGAESTDKLIHHIFRLGLTLWSDKLYNDEFGSQQNLEEFIQLVKKRNQE

Radius of gyration: 18.15 Å; chains: 1; bounding box: 38×24×53 Å